Protein AF-A0A822A8D8-F1 (afdb_monomer_lite)

Secondary structure (DSSP, 8-state):
-HHHHHHHHHHHHHHHHHHSPTT-HHHHHHHHHHHHHHHHHHHHHHHHHHHHHHHHHTTSS-HHHHHHHHHHHHHHHHHHHHHHHHHHH-GGGS--PPPGGGTT--HHHHHHHHHHHHHHHHHHHHHHHHHHHHHHHHHHHT-

Structure (mmCIF, N/CA/C/O backbone):
data_AF-A0A822A8D8-F1
#
_entry.id   AF-A0A822A8D8-F1
#
loop_
_atom_site.group_PDB
_atom_site.id
_atom_site.type_symbol
_atom_site.label_atom_id
_atom_site.label_alt_id
_atom_site.label_comp_id
_atom_site.label_asym_id
_atom_site.label_entity_id
_atom_site.label_seq_id
_atom_site.pdbx_PDB_ins_code
_atom_site.Cartn_x
_atom_site.Cartn_y
_atom_site.Cartn_z
_atom_site.occupancy
_atom_site.B_iso_or_equiv
_atom_site.auth_seq_id
_atom_site.auth_comp_id
_atom_site.auth_asym_id
_atom_site.auth_atom_id
_atom_site.pdbx_PDB_model_num
ATOM 1 N N . GLU A 1 1 ? 1.663 4.264 -20.874 1.00 49.62 1 GLU A N 1
ATOM 2 C CA . GLU A 1 1 ? 0.525 4.878 -20.150 1.00 49.62 1 GLU A CA 1
ATOM 3 C C . GLU A 1 1 ? 0.114 4.075 -18.922 1.00 49.62 1 GLU A C 1
ATOM 5 O O . GLU A 1 1 ? -0.176 4.682 -17.901 1.00 49.62 1 GLU A O 1
ATOM 10 N N . SER A 1 2 ? 0.215 2.744 -18.960 1.00 62.56 2 SER A N 1
ATOM 11 C CA . SER A 1 2 ? -0.222 1.841 -17.888 1.00 62.56 2 SER A CA 1
ATOM 12 C C . SER A 1 2 ? 0.281 2.197 -16.481 1.00 62.56 2 SER A C 1
ATOM 14 O O . SER A 1 2 ? -0.533 2.305 -15.577 1.00 62.56 2 SER A O 1
ATOM 16 N N . CYS A 1 3 ? 1.575 2.491 -16.283 1.00 62.28 3 CYS A N 1
ATOM 17 C CA . CYS A 1 3 ? 2.100 2.812 -14.943 1.00 62.28 3 CYS A CA 1
ATOM 18 C C . CYS A 1 3 ? 1.570 4.140 -14.367 1.00 62.28 3 CYS A C 1
ATOM 20 O O . CYS A 1 3 ? 1.394 4.252 -13.159 1.00 62.28 3 CYS A O 1
ATOM 22 N N . LYS A 1 4 ? 1.291 5.148 -15.209 1.00 67.56 4 LYS A N 1
ATOM 23 C CA . LYS A 1 4 ? 0.693 6.414 -14.742 1.00 67.56 4 LYS A CA 1
ATOM 24 C C . LYS A 1 4 ? -0.748 6.201 -14.281 1.00 67.56 4 LYS A C 1
ATOM 26 O O . LYS A 1 4 ? -1.128 6.717 -13.235 1.00 67.56 4 LYS A O 1
ATOM 31 N N . ASN A 1 5 ? -1.507 5.402 -15.027 1.00 76.25 5 ASN A N 1
ATOM 32 C CA . ASN A 1 5 ? -2.873 5.038 -14.659 1.00 76.25 5 ASN A CA 1
ATOM 33 C C . ASN A 1 5 ? -2.885 4.203 -13.367 1.00 76.25 5 ASN A C 1
ATOM 35 O O . ASN A 1 5 ? -3.706 4.452 -12.493 1.00 76.25 5 ASN A O 1
ATOM 39 N N . TYR A 1 6 ? -1.911 3.301 -13.196 1.00 77.81 6 TYR A N 1
ATOM 40 C CA . TYR A 1 6 ? -1.753 2.496 -11.979 1.00 77.81 6 TYR A CA 1
ATOM 41 C C . TYR A 1 6 ? -1.469 3.358 -10.740 1.00 77.81 6 TYR A C 1
ATOM 43 O O . TYR A 1 6 ? -2.115 3.205 -9.706 1.00 77.81 6 TYR A O 1
ATOM 51 N N . ALA A 1 7 ? -0.564 4.335 -10.855 1.00 75.50 7 ALA A N 1
ATOM 52 C CA . ALA A 1 7 ? -0.292 5.285 -9.776 1.00 75.50 7 ALA A CA 1
ATOM 53 C C . ALA A 1 7 ? -1.527 6.135 -9.423 1.00 75.50 7 ALA A C 1
ATOM 55 O O . ALA A 1 7 ? -1.782 6.418 -8.250 1.00 75.50 7 ALA A O 1
ATOM 56 N N . GLN A 1 8 ? -2.323 6.540 -10.418 1.00 81.44 8 GLN A N 1
ATOM 57 C CA . GLN A 1 8 ? -3.583 7.250 -10.183 1.00 81.44 8 GLN A CA 1
ATOM 58 C C . GLN A 1 8 ? -4.614 6.370 -9.471 1.00 81.44 8 GLN A C 1
ATOM 60 O O . GLN A 1 8 ? -5.259 6.838 -8.534 1.00 81.44 8 GLN A O 1
ATOM 65 N N . GLU A 1 9 ? -4.739 5.103 -9.859 1.00 85.44 9 GLU A N 1
ATOM 66 C CA . GLU A 1 9 ? -5.657 4.154 -9.229 1.00 85.44 9 GLU A CA 1
ATOM 67 C C . GLU A 1 9 ? -5.286 3.888 -7.762 1.00 85.44 9 GLU A C 1
ATOM 69 O O . GLU A 1 9 ? -6.147 3.938 -6.881 1.00 85.44 9 GLU A O 1
ATOM 74 N N . ILE A 1 10 ? -3.993 3.714 -7.468 1.00 84.31 10 ILE A N 1
ATOM 75 C CA . ILE A 1 10 ? -3.490 3.600 -6.091 1.00 84.31 10 ILE A CA 1
ATOM 76 C C . ILE A 1 10 ? -3.880 4.841 -5.284 1.00 84.31 10 ILE A C 1
ATOM 78 O O . ILE A 1 10 ? -4.421 4.722 -4.186 1.00 84.31 10 ILE A O 1
ATOM 82 N N . ASN A 1 11 ? -3.683 6.040 -5.837 1.00 84.25 11 ASN A N 1
ATOM 83 C CA . ASN A 1 11 ? -4.062 7.286 -5.170 1.00 84.25 11 ASN A CA 1
ATOM 84 C C . ASN A 1 11 ? -5.576 7.408 -4.932 1.00 84.25 11 ASN A C 1
ATOM 86 O O . ASN A 1 11 ? -5.995 7.911 -3.886 1.00 84.25 11 ASN A O 1
ATOM 90 N N . GLN A 1 12 ? -6.410 6.922 -5.854 1.00 86.44 12 GLN A N 1
ATOM 91 C CA . GLN A 1 12 ? -7.860 6.865 -5.658 1.00 86.44 12 GLN A CA 1
ATOM 92 C C . GLN A 1 12 ? -8.227 5.943 -4.494 1.00 86.44 12 GLN A C 1
ATOM 94 O O . GLN A 1 12 ? -8.962 6.372 -3.603 1.00 86.44 12 GLN A O 1
ATOM 99 N N . LYS A 1 13 ? -7.653 4.735 -4.431 1.00 84.94 13 LYS A N 1
ATOM 100 C CA . LYS A 1 13 ? -7.890 3.809 -3.313 1.00 84.94 13 LYS A CA 1
ATOM 101 C C . LYS A 1 13 ? -7.356 4.349 -1.987 1.00 84.94 13 LYS A C 1
ATOM 103 O O . LYS A 1 13 ? -8.010 4.197 -0.960 1.00 84.94 13 LYS A O 1
ATOM 108 N N . ILE A 1 14 ? -6.224 5.057 -1.987 1.00 83.56 14 ILE A N 1
ATOM 109 C CA . ILE A 1 14 ? -5.712 5.769 -0.803 1.00 83.56 14 ILE A CA 1
ATOM 110 C C . ILE A 1 14 ? -6.714 6.819 -0.318 1.00 83.56 14 ILE A C 1
ATOM 112 O O . ILE A 1 14 ? -6.933 6.964 0.885 1.00 83.56 14 ILE A O 1
ATOM 116 N N . ASN A 1 15 ? -7.331 7.563 -1.234 1.00 84.88 15 ASN A N 1
ATOM 117 C CA . ASN A 1 15 ? -8.330 8.566 -0.881 1.00 84.88 15 ASN A CA 1
ATOM 118 C C . ASN A 1 15 ? -9.647 7.938 -0.408 1.00 84.88 15 ASN A C 1
ATOM 120 O O . ASN A 1 15 ? -10.269 8.476 0.505 1.00 84.88 15 ASN A O 1
ATOM 124 N N . GLU A 1 16 ? -10.051 6.800 -0.971 1.00 84.25 16 GLU A N 1
ATOM 125 C CA . GLU A 1 16 ? -11.173 5.996 -0.474 1.00 84.25 16 GLU A CA 1
ATOM 126 C C . GLU A 1 16 ? -10.898 5.497 0.949 1.00 84.25 16 GLU A C 1
ATOM 128 O O . GLU A 1 16 ? -11.698 5.723 1.852 1.00 84.25 16 GLU A O 1
ATOM 133 N N . PHE A 1 17 ? -9.711 4.938 1.187 1.00 81.81 17 PHE A N 1
ATOM 134 C CA . PHE A 1 17 ? -9.270 4.492 2.504 1.00 81.81 17 PHE A CA 1
ATOM 135 C C . PHE A 1 17 ? -9.320 5.606 3.554 1.00 81.81 17 PHE A C 1
ATOM 137 O O . PHE A 1 17 ? -9.789 5.387 4.669 1.00 81.81 17 PHE A O 1
ATOM 144 N N . LYS A 1 18 ? -8.869 6.819 3.207 1.00 81.50 18 LYS A N 1
ATOM 145 C CA . LYS A 1 18 ? -8.898 7.977 4.117 1.00 81.50 18 LYS A CA 1
ATOM 146 C C . LYS A 1 18 ? -10.314 8.341 4.580 1.00 81.50 18 LYS A C 1
ATOM 148 O O . LYS A 1 18 ? -10.442 8.929 5.651 1.00 81.50 18 LYS A O 1
ATOM 153 N N . LYS A 1 19 ? -11.348 8.009 3.798 1.00 85.06 19 LYS A N 1
ATOM 154 C CA . LYS A 1 19 ? -12.761 8.272 4.121 1.00 85.06 19 LYS A CA 1
ATOM 155 C C . LYS A 1 19 ? -13.387 7.202 5.021 1.00 85.06 19 LYS A C 1
ATOM 157 O O . LYS A 1 19 ? -14.462 7.442 5.562 1.00 85.06 19 LYS A O 1
ATOM 162 N N . LEU A 1 20 ? -12.757 6.037 5.175 1.00 79.75 20 LEU A N 1
ATOM 163 C CA . LEU A 1 20 ? -13.312 4.940 5.965 1.00 79.75 20 LEU A CA 1
ATOM 164 C C . LEU A 1 20 ? -13.120 5.140 7.474 1.00 79.75 20 LEU A C 1
ATOM 166 O O . LEU A 1 20 ? -12.135 5.723 7.937 1.00 79.75 20 LEU A O 1
ATOM 170 N N . SER A 1 21 ? -14.071 4.603 8.244 1.00 71.75 21 SER A N 1
ATOM 171 C CA . SER A 1 21 ? -14.006 4.572 9.707 1.00 71.75 21 SER A CA 1
ATOM 172 C C . SER A 1 21 ? -12.904 3.630 10.204 1.00 71.75 21 SER A C 1
ATOM 174 O O . SER A 1 21 ? -12.664 2.571 9.613 1.00 71.75 21 SER A O 1
ATOM 176 N N . ASN A 1 22 ? -12.271 4.020 11.317 1.00 66.81 22 ASN A N 1
ATOM 177 C CA . ASN A 1 22 ? -11.231 3.253 12.006 1.00 66.81 22 ASN A CA 1
ATOM 178 C C . ASN A 1 22 ? -11.708 1.858 12.416 1.00 66.81 22 ASN A C 1
ATOM 180 O O . ASN A 1 22 ? -12.786 1.717 12.983 1.00 66.81 22 ASN A O 1
ATOM 184 N N . GLY A 1 23 ? -10.867 0.849 12.200 1.00 64.81 23 GLY A N 1
ATOM 185 C CA . GLY A 1 23 ? -11.098 -0.528 12.632 1.00 64.81 23 GLY A CA 1
ATOM 186 C C . GLY A 1 23 ? -12.187 -1.262 11.849 1.00 64.81 23 GLY A C 1
ATOM 187 O O . GLY A 1 23 ? -12.529 -2.386 12.201 1.00 64.81 23 GLY A O 1
ATOM 188 N N . SER A 1 24 ? -12.744 -0.666 10.789 1.00 75.06 24 SER A N 1
ATOM 189 C CA . SER A 1 24 ? -13.775 -1.334 9.990 1.00 75.06 24 SER A CA 1
ATOM 190 C C . SER A 1 24 ? -13.186 -2.465 9.136 1.00 75.06 24 SER A C 1
ATOM 192 O O . SER A 1 24 ? -12.092 -2.352 8.579 1.00 75.06 24 SER A O 1
ATOM 194 N N . SER A 1 25 ? -13.941 -3.554 8.956 1.00 72.56 25 SER A N 1
ATOM 195 C CA . SER A 1 25 ? -13.554 -4.661 8.059 1.00 72.56 25 SER A CA 1
ATOM 196 C C . SER A 1 25 ? -13.264 -4.171 6.630 1.00 72.56 25 SER A C 1
ATOM 198 O O . SER A 1 25 ? -12.341 -4.647 5.968 1.00 72.56 25 SER A O 1
ATOM 200 N N . GLN A 1 26 ? -14.002 -3.157 6.165 1.00 74.88 26 GLN A N 1
ATOM 201 C CA . GLN A 1 26 ? -13.782 -2.528 4.864 1.00 74.88 26 GLN A CA 1
ATOM 202 C C . GLN A 1 26 ? -12.435 -1.794 4.794 1.00 74.88 26 GLN A C 1
ATOM 204 O O . GLN A 1 26 ? -11.733 -1.906 3.791 1.00 74.88 26 GLN A O 1
ATOM 209 N N . GLN A 1 27 ? -12.027 -1.109 5.868 1.00 77.50 27 GLN A N 1
ATOM 210 C CA . GLN A 1 27 ? -10.717 -0.461 5.950 1.00 77.50 27 GLN A CA 1
ATOM 211 C C . GLN A 1 27 ? -9.585 -1.485 5.827 1.00 77.50 27 GLN A C 1
ATOM 213 O O . GLN A 1 27 ? -8.649 -1.262 5.060 1.00 77.50 27 GLN A O 1
ATOM 218 N N . ALA A 1 28 ? -9.674 -2.614 6.536 1.00 75.38 28 ALA A N 1
ATOM 219 C CA . ALA A 1 28 ? -8.664 -3.671 6.471 1.00 75.38 28 ALA A CA 1
ATOM 220 C C . ALA A 1 28 ? -8.530 -4.251 5.049 1.00 75.38 28 ALA A C 1
ATOM 222 O O . ALA A 1 28 ? -7.416 -4.383 4.538 1.00 75.38 28 ALA A O 1
ATOM 223 N N . LYS A 1 29 ? -9.662 -4.503 4.375 1.00 80.19 29 LYS A N 1
ATOM 224 C CA . LYS A 1 29 ? -9.700 -4.983 2.982 1.00 80.19 29 LYS A CA 1
ATOM 225 C C . LYS A 1 29 ? -9.053 -3.995 2.012 1.00 80.19 29 LYS A C 1
ATOM 227 O O . LYS A 1 29 ? -8.176 -4.383 1.244 1.00 80.19 29 LYS A O 1
ATOM 232 N N . ILE A 1 30 ? -9.432 -2.717 2.070 1.00 82.00 30 ILE A N 1
ATOM 233 C CA . ILE A 1 30 ? -8.853 -1.692 1.188 1.00 82.00 30 ILE A CA 1
ATOM 234 C C . ILE A 1 30 ? -7.362 -1.492 1.482 1.00 82.00 30 ILE A C 1
ATOM 236 O O . ILE A 1 30 ? -6.577 -1.382 0.545 1.00 82.00 30 ILE A O 1
ATOM 240 N N . SER A 1 31 ? -6.946 -1.516 2.753 1.00 80.81 31 SER A N 1
ATOM 241 C CA . SER A 1 31 ? -5.526 -1.454 3.136 1.00 80.81 31 SER A CA 1
ATOM 242 C C . SER A 1 31 ? -4.717 -2.570 2.476 1.00 80.81 31 SER A C 1
ATOM 244 O O . SER A 1 31 ? -3.673 -2.315 1.878 1.00 80.81 31 SER A O 1
ATOM 246 N N . SER A 1 32 ? -5.227 -3.805 2.532 1.00 80.88 32 SER A N 1
ATOM 247 C CA . SER A 1 32 ? -4.596 -4.961 1.895 1.00 80.88 32 SER A CA 1
ATOM 248 C C . SER A 1 32 ? -4.505 -4.799 0.379 1.00 80.88 32 SER A C 1
ATOM 250 O O . SER A 1 32 ? -3.428 -5.009 -0.171 1.00 80.88 32 SER A O 1
ATOM 252 N N . ILE A 1 33 ? -5.586 -4.371 -0.282 1.00 84.38 33 ILE A N 1
ATOM 253 C CA . ILE A 1 33 ? -5.599 -4.129 -1.733 1.00 84.38 33 ILE A CA 1
ATOM 254 C C . ILE A 1 33 ? -4.555 -3.076 -2.115 1.00 84.38 33 ILE A C 1
ATOM 256 O O . ILE A 1 33 ? -3.788 -3.288 -3.050 1.00 84.38 33 ILE A O 1
ATOM 260 N N . ILE A 1 34 ? -4.484 -1.962 -1.379 1.00 84.75 34 ILE A N 1
ATOM 261 C CA . ILE A 1 34 ? -3.517 -0.900 -1.672 1.00 84.75 34 ILE A CA 1
ATOM 262 C C . ILE A 1 34 ? -2.079 -1.411 -1.538 1.00 84.75 34 ILE A C 1
ATOM 264 O O . ILE A 1 34 ? -1.253 -1.110 -2.397 1.00 84.75 34 ILE A O 1
ATOM 268 N N . ARG A 1 35 ? -1.768 -2.211 -0.509 1.00 83.88 35 ARG A N 1
ATOM 269 C CA . ARG A 1 35 ? -0.428 -2.805 -0.361 1.00 83.88 35 ARG A CA 1
ATOM 270 C C . ARG A 1 35 ? -0.071 -3.703 -1.544 1.00 83.88 35 ARG A C 1
ATOM 272 O 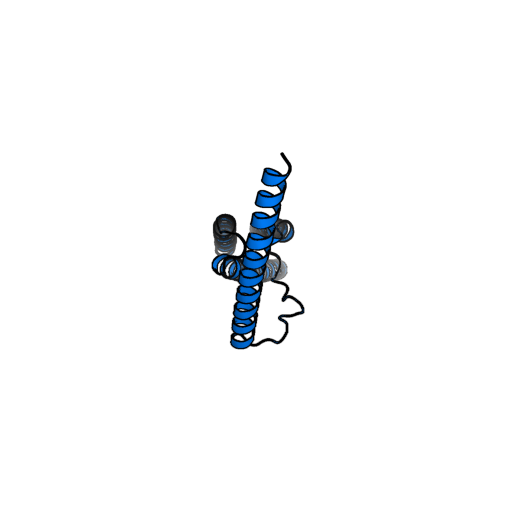O . ARG A 1 35 ? 1.011 -3.533 -2.096 1.00 83.88 35 ARG A O 1
ATOM 279 N N . THR A 1 36 ? -0.978 -4.587 -1.966 1.00 84.88 36 THR A N 1
ATOM 280 C CA . THR A 1 36 ? -0.762 -5.461 -3.132 1.00 84.88 36 THR A CA 1
ATOM 281 C C . THR A 1 36 ? -0.512 -4.647 -4.399 1.00 84.88 36 THR A C 1
ATOM 283 O O . THR A 1 36 ? 0.480 -4.875 -5.089 1.00 84.88 36 THR A O 1
ATOM 286 N N . MET A 1 37 ? -1.345 -3.636 -4.662 1.00 84.56 37 MET A N 1
ATOM 287 C CA . MET A 1 37 ? -1.182 -2.771 -5.834 1.00 84.56 37 MET A CA 1
ATOM 288 C C . MET A 1 37 ? 0.145 -2.010 -5.826 1.00 84.56 37 MET A C 1
ATOM 290 O O . MET A 1 37 ? 0.764 -1.854 -6.873 1.00 84.56 37 MET A O 1
ATOM 294 N N . ILE A 1 38 ? 0.610 -1.548 -4.662 1.00 84.69 38 ILE A N 1
ATOM 295 C CA . ILE A 1 38 ? 1.918 -0.890 -4.533 1.00 84.69 38 ILE A CA 1
ATOM 296 C C . ILE A 1 38 ? 3.052 -1.877 -4.821 1.00 84.69 38 ILE A C 1
ATOM 298 O O . ILE A 1 38 ? 3.993 -1.529 -5.531 1.00 84.69 38 ILE A O 1
ATOM 302 N N . THR A 1 39 ? 2.975 -3.109 -4.313 1.00 84.56 39 THR A N 1
ATOM 303 C CA . THR A 1 39 ? 3.977 -4.144 -4.602 1.00 84.56 39 THR A CA 1
ATOM 304 C C . THR A 1 39 ? 4.058 -4.439 -6.100 1.00 84.56 39 THR A C 1
ATOM 306 O O . THR A 1 39 ? 5.152 -4.478 -6.662 1.00 84.56 39 THR A O 1
ATOM 309 N N . GLU A 1 40 ? 2.917 -4.594 -6.768 1.00 84.31 40 GLU A N 1
ATOM 310 C CA . GLU A 1 40 ? 2.853 -4.797 -8.219 1.00 84.31 40 GLU A CA 1
ATOM 311 C C . GLU A 1 40 ? 3.396 -3.593 -8.992 1.00 84.31 40 GLU A C 1
ATOM 313 O O . GLU A 1 40 ? 4.243 -3.751 -9.872 1.00 84.31 40 GLU A O 1
ATOM 318 N N . PHE A 1 41 ? 2.985 -2.383 -8.605 1.00 83.06 41 PHE A N 1
ATOM 319 C CA . PHE A 1 41 ? 3.472 -1.138 -9.188 1.00 83.06 41 PHE A CA 1
ATOM 320 C C . PHE A 1 41 ? 4.995 -1.026 -9.102 1.00 83.06 41 PHE A C 1
ATOM 322 O O . PHE A 1 41 ? 5.655 -0.715 -10.093 1.00 83.06 41 PHE A O 1
ATOM 329 N N . ASN A 1 42 ? 5.561 -1.329 -7.935 1.00 84.31 42 ASN A N 1
ATOM 330 C CA . ASN A 1 42 ? 6.999 -1.300 -7.702 1.00 84.31 42 ASN A CA 1
ATOM 331 C C . ASN A 1 42 ? 7.736 -2.279 -8.617 1.00 84.31 42 ASN A C 1
ATOM 333 O O . ASN A 1 42 ? 8.689 -1.884 -9.291 1.00 84.31 42 ASN A O 1
ATOM 337 N N . ASN A 1 43 ? 7.246 -3.516 -8.705 1.00 85.81 43 ASN A N 1
ATOM 338 C CA . ASN A 1 43 ? 7.816 -4.530 -9.585 1.00 85.81 43 ASN A CA 1
ATOM 339 C C . ASN A 1 43 ? 7.789 -4.091 -11.055 1.00 85.81 43 ASN A C 1
ATOM 341 O O . ASN A 1 43 ? 8.751 -4.320 -11.789 1.00 85.81 43 ASN A O 1
ATOM 345 N N . ASP A 1 44 ? 6.715 -3.445 -11.502 1.00 84.50 44 ASP A N 1
ATOM 346 C CA . ASP A 1 44 ? 6.587 -2.993 -12.886 1.00 84.50 44 ASP A CA 1
ATOM 347 C C . ASP A 1 44 ? 7.463 -1.778 -13.201 1.00 84.50 44 ASP A C 1
ATOM 349 O O . ASP A 1 44 ? 8.044 -1.706 -14.288 1.00 84.50 44 ASP A O 1
ATOM 353 N N . VAL A 1 45 ? 7.640 -0.859 -12.247 1.00 84.25 45 VAL A N 1
ATOM 354 C CA . VAL A 1 45 ? 8.603 0.248 -12.361 1.00 84.25 45 VAL A CA 1
ATOM 355 C C . VAL A 1 45 ? 10.030 -0.283 -12.482 1.00 84.25 45 VAL A C 1
ATOM 357 O O . VAL A 1 45 ? 10.790 0.186 -13.336 1.00 84.25 45 VAL A O 1
ATOM 360 N N . ASP A 1 46 ? 10.387 -1.293 -11.691 1.00 85.12 46 ASP A N 1
ATOM 361 C CA . ASP A 1 46 ? 11.720 -1.896 -11.720 1.00 85.12 46 ASP A CA 1
ATOM 362 C C . ASP A 1 46 ? 11.954 -2.674 -13.024 1.00 85.12 46 ASP A C 1
ATOM 364 O O . ASP A 1 46 ? 12.983 -2.485 -13.682 1.00 85.12 46 ASP A O 1
ATOM 368 N N . LYS A 1 47 ? 10.970 -3.461 -13.486 1.00 86.06 47 LYS A N 1
ATOM 369 C CA . LYS A 1 47 ? 11.009 -4.111 -14.811 1.00 86.06 47 LYS A CA 1
ATOM 370 C C . LYS A 1 47 ? 11.183 -3.089 -15.931 1.00 86.06 47 LYS A C 1
ATOM 372 O O . LYS A 1 47 ? 12.017 -3.293 -16.814 1.00 86.06 47 LYS A O 1
ATOM 377 N N . LEU A 1 48 ? 10.425 -1.992 -15.905 1.00 84.25 48 LEU A N 1
ATOM 378 C CA . LEU A 1 48 ? 10.493 -0.946 -16.924 1.00 84.25 48 LEU A CA 1
ATOM 379 C C . LEU A 1 48 ? 11.861 -0.250 -16.923 1.00 84.25 48 LEU A C 1
ATOM 381 O O . LEU A 1 48 ? 12.447 -0.051 -17.987 1.00 84.25 48 LEU A O 1
ATOM 385 N N . SER A 1 49 ? 12.399 0.063 -15.742 1.00 85.06 49 SER A N 1
ATOM 386 C CA . SER A 1 49 ? 13.733 0.652 -15.568 1.00 85.06 49 SER A CA 1
ATOM 387 C C . SER A 1 49 ? 14.837 -0.272 -16.100 1.00 85.06 49 SER A C 1
ATOM 389 O O . SER A 1 49 ? 15.736 0.170 -16.825 1.00 85.06 49 SER A O 1
ATOM 391 N N . ASN A 1 50 ? 14.754 -1.569 -15.797 1.00 85.56 50 ASN A N 1
ATOM 392 C CA . ASN A 1 50 ? 15.718 -2.573 -16.249 1.00 85.56 50 ASN A CA 1
ATOM 393 C C . ASN A 1 50 ? 15.642 -2.793 -17.764 1.00 85.56 50 ASN A C 1
ATOM 395 O O . ASN A 1 50 ? 16.672 -2.806 -18.441 1.00 85.56 50 ASN A O 1
ATOM 399 N N . ASN A 1 51 ? 14.429 -2.885 -18.317 1.00 85.69 51 ASN A N 1
ATOM 400 C CA . ASN A 1 51 ? 14.212 -3.030 -19.754 1.00 85.69 51 ASN A CA 1
ATOM 401 C C . ASN A 1 51 ? 14.738 -1.807 -20.517 1.00 85.69 51 ASN A C 1
ATOM 403 O O . ASN A 1 51 ? 15.466 -1.957 -21.496 1.00 85.69 51 ASN A O 1
ATOM 407 N N . LEU A 1 52 ? 14.479 -0.593 -20.021 1.00 82.62 52 LEU A N 1
ATOM 408 C CA . LEU A 1 52 ? 15.007 0.630 -20.623 1.00 82.62 52 LEU A CA 1
ATOM 409 C C . LEU A 1 52 ? 16.540 0.652 -20.637 1.00 82.62 52 LEU A C 1
ATOM 411 O O . LEU A 1 52 ? 17.153 1.019 -21.641 1.00 82.62 52 LEU A O 1
ATOM 415 N N . THR A 1 53 ? 17.159 0.243 -19.531 1.00 83.06 53 THR A N 1
ATOM 416 C CA . THR A 1 53 ? 18.619 0.165 -19.406 1.00 83.06 53 THR A CA 1
ATOM 417 C C . THR A 1 53 ? 19.199 -0.839 -20.403 1.00 83.06 53 THR A C 1
ATOM 419 O O . THR A 1 53 ? 20.160 -0.522 -21.107 1.00 83.06 53 THR A O 1
ATOM 422 N N . ALA A 1 54 ? 18.574 -2.011 -20.542 1.00 84.38 54 ALA A N 1
ATOM 423 C CA . ALA A 1 54 ? 18.967 -3.027 -21.514 1.00 84.38 54 ALA A CA 1
ATOM 424 C C . ALA A 1 54 ? 18.778 -2.555 -22.969 1.00 84.38 54 ALA A C 1
ATOM 426 O O . ALA A 1 54 ? 19.700 -2.670 -23.776 1.00 84.38 54 ALA A O 1
ATOM 427 N N . GLN A 1 55 ? 17.628 -1.959 -23.306 1.00 81.38 55 GLN A N 1
ATOM 428 C CA . GLN A 1 55 ? 17.347 -1.416 -24.643 1.00 81.38 55 GLN A CA 1
ATOM 429 C C . GLN A 1 55 ? 18.299 -0.279 -25.023 1.00 81.38 55 GLN A C 1
ATOM 431 O O . GLN A 1 55 ? 18.732 -0.195 -26.173 1.00 81.38 55 GLN A O 1
ATOM 436 N N . SER A 1 56 ? 18.648 0.582 -24.064 1.00 77.88 56 SER A N 1
ATOM 437 C CA . SER A 1 56 ? 19.615 1.660 -24.270 1.00 77.88 56 SER A CA 1
ATOM 438 C C . SER A 1 56 ? 21.021 1.110 -24.514 1.00 77.88 56 SER A C 1
ATOM 440 O O . SER A 1 56 ? 21.688 1.541 -25.454 1.00 77.88 56 SER A O 1
ATOM 442 N N . ARG A 1 57 ? 21.450 0.118 -23.722 1.00 80.19 57 ARG A N 1
ATOM 443 C CA . ARG A 1 57 ? 22.761 -0.532 -23.870 1.00 80.19 57 ARG A CA 1
ATOM 444 C C . ARG A 1 57 ? 22.893 -1.264 -25.207 1.00 80.19 57 ARG A C 1
ATOM 446 O O . ARG A 1 57 ? 23.929 -1.160 -25.854 1.00 80.19 57 ARG A O 1
ATOM 453 N N . ASN A 1 58 ? 21.827 -1.928 -25.646 1.00 84.19 58 ASN A N 1
ATOM 454 C CA . ASN A 1 58 ? 21.790 -2.679 -26.902 1.00 84.19 58 ASN A CA 1
ATOM 455 C C . ASN A 1 58 ? 21.501 -1.795 -28.131 1.00 84.19 58 ASN A C 1
ATOM 457 O O . ASN A 1 58 ? 21.306 -2.323 -29.222 1.00 84.19 58 ASN A O 1
ATOM 461 N N . ARG A 1 59 ? 21.451 -0.461 -27.965 1.00 77.31 59 ARG A N 1
ATOM 462 C CA . ARG A 1 59 ? 21.140 0.532 -29.016 1.00 77.31 59 ARG A CA 1
ATOM 463 C C . ARG A 1 59 ? 19.838 0.259 -29.780 1.00 77.31 59 ARG A C 1
ATOM 465 O O . ARG A 1 59 ? 19.665 0.737 -30.896 1.00 77.31 59 ARG A O 1
ATOM 472 N N . VAL A 1 60 ? 18.905 -0.464 -29.161 1.00 82.81 60 VAL A N 1
ATOM 473 C CA . VAL A 1 60 ? 17.575 -0.750 -29.726 1.00 82.81 60 VAL A CA 1
ATOM 474 C C . VAL A 1 60 ? 16.766 0.542 -29.873 1.00 82.81 60 VAL A C 1
ATOM 476 O O . VAL A 1 60 ? 15.905 0.655 -30.739 1.00 82.81 60 VAL A O 1
ATOM 479 N N . ILE A 1 61 ? 17.058 1.537 -29.032 1.00 80.62 61 ILE A N 1
ATOM 480 C CA . ILE A 1 61 ? 16.417 2.851 -29.037 1.00 80.62 61 ILE A CA 1
ATOM 481 C C . ILE A 1 61 ? 17.455 3.960 -29.214 1.00 80.62 61 ILE A C 1
ATOM 483 O O . ILE A 1 61 ? 18.600 3.844 -28.770 1.00 80.62 61 ILE A O 1
ATOM 487 N N . THR A 1 62 ? 17.046 5.061 -29.847 1.00 83.12 62 THR A N 1
ATOM 488 C CA . THR A 1 62 ? 17.924 6.219 -30.054 1.00 83.12 62 THR A CA 1
ATOM 489 C C . THR A 1 62 ? 18.260 6.902 -28.721 1.00 83.12 62 THR A C 1
ATOM 491 O O . THR A 1 62 ? 17.448 6.865 -27.792 1.00 83.12 62 THR A O 1
ATOM 494 N N . PRO A 1 63 ? 19.412 7.591 -28.603 1.00 78.69 63 PRO A N 1
ATOM 495 C CA . PRO A 1 63 ? 19.784 8.297 -27.372 1.00 78.69 63 PRO A CA 1
ATOM 496 C C . PRO A 1 63 ? 18.743 9.331 -26.919 1.00 78.69 63 PRO A C 1
ATOM 498 O O . PRO A 1 63 ? 18.466 9.457 -25.728 1.00 78.69 63 PRO A O 1
ATOM 501 N N . ARG A 1 64 ? 18.113 10.035 -27.871 1.00 82.19 64 ARG A N 1
ATOM 502 C CA . ARG A 1 64 ? 17.047 11.008 -27.588 1.00 82.19 64 ARG A CA 1
ATOM 503 C C . ARG A 1 64 ? 15.804 10.338 -27.000 1.00 82.19 64 ARG A C 1
ATOM 505 O O . ARG A 1 64 ? 15.239 10.853 -26.037 1.00 82.19 64 ARG A O 1
ATOM 512 N N . GLU A 1 65 ? 15.398 9.193 -27.545 1.00 79.31 65 GLU A N 1
ATOM 513 C CA . GLU A 1 65 ? 14.250 8.442 -27.026 1.00 79.31 65 GLU A CA 1
ATOM 514 C C . GLU A 1 65 ? 14.569 7.767 -25.686 1.00 79.31 65 GLU A C 1
ATOM 516 O O . GLU A 1 65 ? 13.731 7.769 -24.786 1.00 79.31 65 GLU A O 1
ATOM 521 N N . ALA A 1 66 ? 15.796 7.270 -25.497 1.00 78.69 66 ALA A N 1
ATOM 522 C CA . ALA A 1 66 ? 16.260 6.774 -24.203 1.00 78.69 66 ALA A CA 1
ATOM 523 C C . ALA A 1 66 ? 16.181 7.865 -23.124 1.00 78.69 66 ALA A C 1
ATOM 525 O O . ALA A 1 66 ? 15.688 7.603 -22.029 1.00 78.69 66 ALA A O 1
ATOM 526 N N . ASN A 1 67 ? 16.590 9.097 -23.449 1.00 83.06 67 ASN A N 1
ATOM 527 C CA . ASN A 1 67 ? 16.489 10.233 -22.535 1.00 83.06 67 ASN A CA 1
ATOM 528 C C . ASN A 1 67 ? 15.028 10.585 -22.211 1.00 83.06 67 ASN A C 1
ATOM 530 O O . ASN A 1 67 ? 14.675 10.711 -21.043 1.00 83.06 67 ASN A O 1
ATOM 534 N N . ARG A 1 68 ? 14.152 10.652 -23.225 1.00 82.12 68 ARG A N 1
ATOM 535 C CA . ARG A 1 68 ? 12.714 10.921 -23.036 1.00 82.12 68 ARG A CA 1
ATOM 536 C C . ARG A 1 68 ? 12.054 9.895 -22.112 1.00 82.12 68 ARG A C 1
ATOM 538 O O . ARG A 1 68 ? 11.292 10.255 -21.216 1.00 82.12 68 ARG A O 1
ATOM 545 N N . ARG A 1 69 ? 12.349 8.610 -22.325 1.00 82.75 69 ARG A N 1
ATOM 546 C CA . ARG A 1 69 ? 11.819 7.517 -21.502 1.00 82.75 69 ARG A CA 1
ATOM 547 C C . ARG A 1 69 ? 12.419 7.500 -20.098 1.00 82.75 69 ARG A C 1
ATOM 549 O O . ARG A 1 69 ? 11.696 7.178 -19.164 1.00 82.75 69 ARG A O 1
ATOM 556 N N . ARG A 1 70 ? 13.691 7.879 -19.932 1.00 83.50 70 ARG A N 1
ATOM 557 C CA . ARG A 1 70 ? 14.326 8.015 -18.613 1.00 83.50 70 ARG A CA 1
ATOM 558 C C . ARG A 1 70 ? 13.620 9.079 -17.773 1.00 83.50 70 ARG A C 1
ATOM 560 O O . ARG A 1 70 ? 13.150 8.747 -16.696 1.00 83.50 70 ARG A O 1
ATOM 567 N N . THR A 1 71 ? 13.386 10.273 -18.321 1.00 85.44 71 THR A N 1
ATOM 568 C CA . THR A 1 71 ? 12.626 11.335 -17.633 1.00 85.44 71 THR A CA 1
ATOM 569 C C . THR A 1 71 ? 11.223 10.879 -17.214 1.00 85.44 71 THR A C 1
ATOM 571 O O . THR A 1 71 ? 10.749 11.205 -16.126 1.00 85.44 71 THR A O 1
ATOM 574 N N . LEU A 1 72 ? 10.551 10.090 -18.060 1.00 81.88 72 LEU A N 1
ATOM 575 C CA . LEU A 1 72 ? 9.242 9.524 -17.733 1.00 81.88 72 LEU A CA 1
ATOM 576 C C . LEU A 1 72 ? 9.323 8.516 -16.577 1.00 81.88 72 LEU A C 1
ATOM 578 O O . LEU A 1 72 ? 8.480 8.556 -15.684 1.00 81.88 72 LEU A O 1
ATOM 582 N N . VAL A 1 73 ? 10.321 7.628 -16.588 1.00 84.69 73 VAL A N 1
ATOM 583 C CA . VAL A 1 73 ? 10.573 6.671 -15.499 1.00 84.69 73 VAL A CA 1
ATOM 584 C C . VAL A 1 73 ? 10.903 7.404 -14.201 1.00 84.69 73 VAL A C 1
ATOM 586 O O . VAL A 1 73 ? 10.376 7.026 -13.160 1.00 84.69 73 VAL A O 1
ATOM 589 N N . ASP A 1 74 ? 11.690 8.475 -14.255 1.00 85.81 74 ASP A N 1
ATOM 590 C CA . ASP A 1 74 ? 12.047 9.273 -13.078 1.00 85.81 74 ASP A CA 1
ATOM 591 C C . ASP A 1 74 ? 10.810 9.935 -12.453 1.00 85.81 74 ASP A C 1
ATOM 593 O O . ASP A 1 74 ? 10.619 9.872 -11.242 1.00 85.81 74 ASP A O 1
ATOM 597 N N . THR A 1 75 ? 9.894 10.457 -13.278 1.00 85.62 75 THR A N 1
ATOM 598 C CA . THR A 1 75 ? 8.604 10.990 -12.797 1.00 85.62 75 THR A CA 1
ATOM 599 C C . THR A 1 75 ? 7.767 9.908 -12.104 1.00 85.62 75 THR A C 1
ATOM 601 O O . THR A 1 75 ? 7.130 10.152 -11.081 1.00 85.62 75 THR A O 1
ATOM 604 N N . ILE A 1 76 ? 7.756 8.689 -12.653 1.00 83.31 76 ILE A N 1
ATOM 605 C CA . ILE A 1 76 ? 7.019 7.560 -12.069 1.00 83.31 76 ILE A CA 1
ATOM 606 C C . ILE A 1 76 ? 7.669 7.118 -10.745 1.00 83.31 76 ILE A C 1
ATOM 608 O O . ILE A 1 76 ? 6.955 6.835 -9.786 1.00 83.31 76 ILE A O 1
ATOM 612 N N . LYS A 1 77 ? 9.006 7.115 -10.658 1.00 83.12 77 LYS A N 1
ATOM 613 C CA . LYS A 1 77 ? 9.752 6.824 -9.422 1.00 83.12 77 LYS A CA 1
ATOM 614 C C . LYS A 1 77 ? 9.496 7.859 -8.330 1.00 83.12 77 LYS A C 1
ATOM 616 O O . LYS A 1 77 ? 9.321 7.481 -7.179 1.00 83.12 77 LYS A O 1
ATOM 621 N N . GLN A 1 78 ? 9.404 9.135 -8.688 1.00 87.25 78 GLN A N 1
ATOM 622 C CA . GLN A 1 78 ? 9.021 10.176 -7.738 1.00 87.25 78 GLN A CA 1
ATOM 623 C C . GLN A 1 78 ? 7.611 9.924 -7.179 1.00 87.25 78 GLN A C 1
ATOM 625 O O . GLN A 1 78 ? 7.409 9.940 -5.968 1.00 87.25 78 GLN A O 1
ATOM 630 N N . SER A 1 79 ? 6.645 9.597 -8.045 1.00 81.00 79 SER A N 1
ATOM 631 C CA . SER A 1 79 ? 5.284 9.261 -7.606 1.00 81.00 79 SER A CA 1
ATOM 632 C C . SER A 1 79 ? 5.246 8.021 -6.697 1.00 81.00 79 SER A C 1
ATOM 634 O O . SER A 1 79 ? 4.490 7.998 -5.727 1.00 81.00 79 SER A O 1
ATOM 636 N N . LYS A 1 80 ? 6.094 7.015 -6.956 1.00 83.31 80 LYS A N 1
ATOM 637 C CA . LYS A 1 80 ? 6.296 5.859 -6.064 1.00 83.31 80 LYS A CA 1
ATOM 638 C C . LYS A 1 80 ? 6.738 6.298 -4.667 1.00 83.31 80 LYS A C 1
ATOM 640 O O . LYS A 1 80 ? 6.127 5.893 -3.681 1.00 83.31 80 LYS A O 1
ATOM 645 N N . GLU A 1 81 ? 7.773 7.125 -4.577 1.00 85.38 81 GLU A N 1
ATOM 646 C CA . GLU A 1 81 ? 8.338 7.557 -3.295 1.00 85.38 81 GLU A CA 1
ATOM 647 C C . GLU A 1 81 ? 7.333 8.373 -2.463 1.00 85.38 81 GLU A C 1
ATOM 649 O O . GLU A 1 81 ? 7.233 8.207 -1.243 1.00 85.38 81 GLU A O 1
ATOM 654 N N . GLU A 1 82 ? 6.519 9.200 -3.121 1.00 83.69 82 GLU A N 1
ATOM 655 C CA . GLU A 1 82 ? 5.420 9.940 -2.491 1.00 83.69 82 GLU A CA 1
ATOM 656 C C . GLU A 1 82 ? 4.345 9.003 -1.909 1.00 83.69 82 GLU A C 1
ATOM 658 O O . GLU A 1 82 ? 3.894 9.194 -0.770 1.00 83.69 82 GLU A O 1
ATOM 663 N N . ILE A 1 83 ? 3.960 7.960 -2.654 1.00 82.56 83 ILE A N 1
ATOM 664 C CA . ILE A 1 83 ? 2.999 6.939 -2.210 1.00 82.56 83 ILE A CA 1
ATOM 665 C C . ILE A 1 83 ? 3.555 6.162 -1.007 1.00 82.56 83 ILE A C 1
ATOM 667 O O . ILE A 1 83 ? 2.875 6.038 0.016 1.00 82.56 83 ILE A O 1
ATOM 671 N N . GLU A 1 84 ? 4.801 5.690 -1.082 1.00 83.31 84 GLU A N 1
ATOM 672 C CA . GLU A 1 84 ? 5.459 4.945 -0.000 1.00 83.31 84 GLU A CA 1
ATOM 673 C C . GLU A 1 84 ? 5.617 5.794 1.264 1.00 83.31 84 GLU A C 1
ATOM 675 O O . GLU A 1 84 ? 5.342 5.337 2.377 1.00 83.31 84 GLU A O 1
ATOM 680 N N . THR A 1 85 ? 5.986 7.064 1.106 1.00 83.94 85 THR A N 1
ATOM 681 C CA . THR A 1 85 ? 6.096 8.005 2.224 1.00 83.94 85 THR A CA 1
ATOM 682 C C . THR A 1 85 ? 4.742 8.232 2.893 1.00 83.94 85 THR A C 1
ATOM 684 O O . THR A 1 85 ? 4.658 8.256 4.124 1.00 83.94 85 THR A O 1
ATOM 687 N N . THR A 1 86 ? 3.674 8.365 2.105 1.00 79.62 86 THR A N 1
ATOM 688 C CA . THR A 1 86 ? 2.303 8.540 2.612 1.00 79.62 86 THR A CA 1
ATOM 689 C C . THR A 1 86 ? 1.836 7.320 3.403 1.00 79.62 86 THR A C 1
ATOM 691 O O . THR A 1 86 ? 1.219 7.468 4.458 1.00 79.62 86 THR A O 1
ATOM 694 N N . MET A 1 87 ? 2.165 6.120 2.927 1.00 75.88 87 MET A N 1
ATOM 695 C CA . MET A 1 87 ? 1.868 4.858 3.607 1.00 75.88 87 MET A CA 1
ATOM 696 C C . MET A 1 87 ? 2.635 4.730 4.919 1.00 75.88 87 MET A C 1
ATOM 698 O O . MET A 1 87 ? 2.035 4.484 5.962 1.00 75.88 87 MET A O 1
ATOM 702 N N . ARG A 1 88 ? 3.953 4.957 4.890 1.00 80.00 88 ARG A N 1
ATOM 703 C CA . ARG A 1 88 ? 4.821 4.803 6.064 1.00 80.00 88 ARG A CA 1
ATOM 704 C C . ARG A 1 88 ? 4.471 5.782 7.182 1.00 80.00 88 ARG A C 1
ATOM 706 O O . ARG A 1 88 ? 4.535 5.422 8.351 1.00 80.00 88 ARG A O 1
ATOM 713 N N . LYS A 1 89 ? 4.109 7.021 6.837 1.00 81.00 89 LYS A N 1
ATOM 714 C CA . LYS A 1 89 ? 3.740 8.051 7.821 1.00 81.00 89 LYS A CA 1
ATOM 715 C C . LYS A 1 89 ? 2.361 7.833 8.442 1.00 81.00 89 LYS A C 1
ATOM 717 O O . LYS A 1 89 ? 2.080 8.432 9.475 1.00 81.00 89 LYS A O 1
ATOM 722 N N . ASN A 1 90 ? 1.494 7.027 7.830 1.00 73.94 90 ASN A N 1
ATOM 723 C CA . ASN A 1 90 ? 0.137 6.830 8.316 1.00 73.94 90 ASN A CA 1
ATOM 724 C C . ASN A 1 90 ? -0.010 5.435 8.958 1.00 73.94 90 ASN A C 1
ATOM 726 O O . ASN A 1 90 ? -0.137 4.441 8.239 1.00 73.94 90 ASN A O 1
ATOM 730 N N . PRO A 1 91 ? -0.060 5.350 10.304 1.00 70.00 91 PRO A N 1
ATOM 731 C CA . PRO A 1 91 ? -0.085 4.080 11.035 1.00 70.00 91 PRO A CA 1
ATOM 732 C C . PRO A 1 91 ? -1.315 3.223 10.720 1.00 70.00 91 PRO A C 1
ATOM 734 O O . PRO A 1 91 ? -1.294 2.017 10.932 1.00 70.00 91 PRO A O 1
ATOM 737 N N . ARG A 1 92 ? -2.370 3.803 10.134 1.00 70.19 92 ARG A N 1
ATOM 738 C CA . ARG A 1 92 ? -3.539 3.049 9.656 1.00 70.19 92 ARG A CA 1
ATOM 739 C C . ARG A 1 92 ? -3.208 2.095 8.502 1.00 70.19 92 ARG A C 1
ATOM 741 O O . ARG A 1 92 ? -3.951 1.144 8.277 1.00 70.19 92 ARG A O 1
ATOM 748 N N . PHE A 1 93 ? -2.132 2.347 7.758 1.00 66.81 93 PHE A N 1
ATOM 749 C CA . PHE A 1 93 ? -1.656 1.455 6.702 1.00 66.81 93 PHE A CA 1
ATOM 750 C C . PHE A 1 93 ? -0.644 0.420 7.196 1.00 66.81 93 PHE A C 1
ATOM 752 O O . PHE A 1 93 ? -0.249 -0.438 6.403 1.00 66.81 93 PHE A O 1
ATOM 759 N N . ALA A 1 94 ? -0.261 0.437 8.477 1.00 68.25 94 ALA A N 1
ATOM 760 C CA . ALA A 1 94 ? 0.592 -0.598 9.045 1.00 68.25 94 ALA A CA 1
ATOM 761 C C . ALA A 1 94 ? -0.104 -1.968 8.954 1.00 68.25 94 ALA A C 1
ATOM 763 O O . ALA A 1 94 ? -1.332 -2.040 9.101 1.00 68.25 94 ALA A O 1
ATOM 764 N N . PRO A 1 95 ? 0.632 -3.052 8.641 1.00 61.88 95 PRO A N 1
ATOM 765 C CA . PRO A 1 95 ? 0.078 -4.399 8.698 1.00 61.88 95 PRO A CA 1
ATOM 766 C C . PRO A 1 95 ? -0.604 -4.625 10.043 1.00 61.88 95 PRO A C 1
ATOM 768 O O . PRO A 1 95 ? -0.110 -4.168 11.071 1.00 61.88 95 PRO A O 1
ATOM 771 N N . ALA A 1 96 ? -1.775 -5.267 10.006 1.00 63.53 96 ALA A N 1
ATOM 772 C CA . ALA A 1 96 ? -2.441 -5.677 11.228 1.00 63.53 96 ALA A CA 1
ATOM 773 C C . ALA A 1 96 ? -1.482 -6.637 11.931 1.00 63.53 96 ALA A C 1
ATOM 775 O O . ALA A 1 96 ? -1.171 -7.699 11.398 1.00 63.53 96 ALA A O 1
ATOM 776 N N . VAL A 1 97 ? -0.936 -6.202 13.061 1.00 63.75 97 VAL A N 1
ATOM 777 C CA . VAL A 1 97 ? -0.143 -7.070 13.920 1.00 63.75 97 VAL A CA 1
ATOM 778 C C . VAL A 1 97 ? -1.161 -7.924 14.654 1.00 63.75 97 VAL A C 1
ATOM 780 O O . VAL A 1 97 ? -2.008 -7.377 15.363 1.00 63.75 97 VAL A O 1
ATOM 783 N N . GLU A 1 98 ? -1.135 -9.236 14.424 1.00 59.34 98 GLU A N 1
ATOM 784 C CA . GLU A 1 98 ? -1.945 -10.156 15.218 1.00 59.34 98 GLU A CA 1
ATOM 785 C C . GLU A 1 98 ? -1.575 -9.959 16.682 1.00 59.34 98 GLU A C 1
ATOM 787 O O . GLU A 1 98 ? -0.396 -9.976 17.046 1.00 59.34 98 GLU A O 1
ATOM 792 N N . ALA A 1 99 ? -2.580 -9.704 17.516 1.00 65.56 99 ALA A N 1
ATOM 793 C CA . ALA A 1 99 ? -2.340 -9.600 18.938 1.00 65.56 99 ALA A CA 1
ATOM 794 C C . ALA A 1 99 ? -1.849 -10.964 19.436 1.00 65.56 99 ALA A C 1
ATOM 796 O O . ALA A 1 99 ? -2.354 -11.994 18.995 1.00 65.56 99 ALA A O 1
ATOM 797 N N . GLU A 1 100 ? -0.882 -10.973 20.350 1.00 73.75 100 GLU A N 1
ATOM 798 C CA . GLU A 1 100 ? -0.231 -12.195 20.847 1.00 73.75 100 GLU A CA 1
ATOM 799 C C . GLU A 1 100 ? -1.246 -13.258 21.313 1.00 73.75 100 GLU A C 1
ATOM 801 O O . GLU A 1 100 ? -1.106 -14.435 21.008 1.00 73.75 100 GLU A O 1
ATOM 806 N N . TYR A 1 101 ? -2.352 -12.827 21.929 1.00 69.88 101 TYR A N 1
ATOM 807 C CA . TYR A 1 101 ? -3.442 -13.693 22.398 1.00 69.88 101 TYR A CA 1
ATOM 808 C C . TYR A 1 101 ? -4.387 -14.216 21.296 1.00 69.88 101 TYR A C 1
ATOM 810 O O . TYR A 1 101 ? -5.334 -14.940 21.590 1.00 69.88 101 TYR A O 1
ATOM 818 N N . THR A 1 102 ? -4.172 -13.821 20.041 1.00 74.25 102 THR A N 1
ATOM 819 C CA . THR A 1 102 ? -4.964 -14.241 18.870 1.00 74.25 102 THR A CA 1
ATOM 820 C C . THR A 1 102 ? -4.151 -15.055 17.870 1.00 74.25 102 THR A C 1
ATOM 822 O O . THR A 1 102 ? -4.714 -15.582 16.912 1.00 74.25 102 THR A O 1
ATOM 825 N N . GLN A 1 103 ? -2.839 -15.174 18.094 1.00 79.50 103 GLN A N 1
ATOM 826 C CA . GLN A 1 103 ? -1.948 -15.921 17.217 1.00 79.50 103 GLN A CA 1
ATOM 827 C C . GLN A 1 103 ? -2.300 -17.408 17.224 1.00 79.50 103 GLN A C 1
ATOM 829 O O . GLN A 1 103 ? -2.434 -18.028 18.277 1.00 79.50 103 GLN A O 1
ATOM 834 N N . GLY A 1 104 ? -2.422 -17.985 16.030 1.00 78.69 104 GLY A N 1
ATOM 835 C CA . GLY A 1 104 ? -2.703 -19.411 15.854 1.00 78.69 104 GLY A CA 1
ATOM 836 C C . GLY A 1 104 ? -4.161 -19.818 16.079 1.00 78.69 104 GLY A C 1
ATOM 837 O O . GLY A 1 104 ? -4.466 -20.995 15.908 1.00 78.69 104 GLY A O 1
ATOM 838 N N . LEU A 1 105 ? -5.056 -18.878 16.404 1.00 82.88 105 LEU A N 1
ATOM 839 C CA . LEU A 1 105 ? -6.489 -19.158 16.449 1.0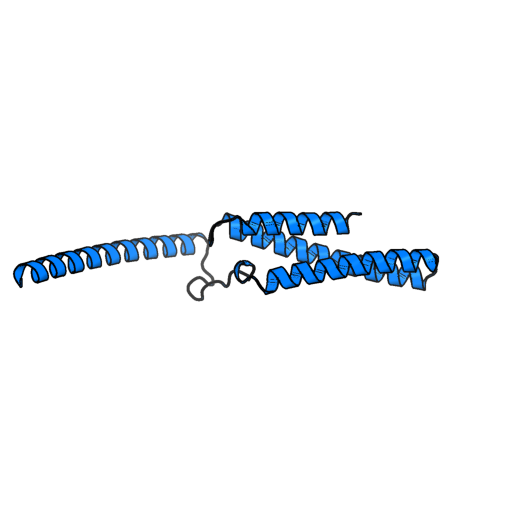0 82.88 105 LEU A CA 1
ATOM 840 C C . LEU A 1 105 ? -7.042 -19.332 15.034 1.00 82.88 105 LEU A C 1
ATOM 842 O O . LEU A 1 105 ? -6.748 -18.559 14.118 1.00 82.88 105 LEU A O 1
ATOM 846 N N . THR A 1 106 ? -7.904 -20.324 14.866 1.00 87.12 106 THR A N 1
ATOM 847 C CA . THR A 1 106 ? -8.776 -20.418 13.698 1.00 87.12 106 THR A CA 1
ATOM 848 C C . THR A 1 106 ? -9.825 -19.301 13.718 1.00 87.12 106 THR A C 1
ATOM 850 O O . THR A 1 106 ? -10.072 -18.654 14.738 1.00 87.12 106 THR A O 1
ATOM 853 N N . SER A 1 107 ? -10.478 -19.064 12.576 1.00 82.69 107 SER A N 1
ATOM 854 C CA . SER A 1 107 ? -11.515 -18.027 12.477 1.00 82.69 107 SER A CA 1
ATOM 855 C C . SER A 1 107 ? -12.676 -18.252 13.454 1.00 82.69 107 SER A C 1
ATOM 857 O O . SER A 1 107 ? -13.249 -17.277 13.941 1.00 82.69 107 SER A O 1
ATOM 859 N N . ASP A 1 108 ? -13.019 -19.511 13.736 1.00 87.12 108 ASP A N 1
ATOM 860 C CA . ASP A 1 108 ? -14.121 -19.862 14.635 1.00 87.12 108 ASP A CA 1
ATOM 861 C C . ASP A 1 108 ? -13.728 -19.624 16.099 1.00 87.12 108 ASP A C 1
ATOM 863 O O . ASP A 1 108 ? -14.471 -18.981 16.842 1.00 87.12 108 ASP A O 1
ATOM 867 N N . GLU A 1 109 ? -12.516 -20.030 16.491 1.00 86.12 109 GLU A N 1
ATOM 868 C CA . GLU A 1 109 ? -11.974 -19.787 17.836 1.00 86.12 109 GLU A CA 1
ATOM 869 C C . GLU A 1 109 ? -11.798 -18.290 18.116 1.00 86.12 109 GLU A C 1
ATOM 871 O O . GLU A 1 109 ? -12.092 -17.811 19.212 1.00 86.12 109 GLU A O 1
ATOM 876 N N . PHE A 1 110 ? -11.373 -17.517 17.114 1.00 84.00 110 PHE A N 1
ATOM 877 C CA . PHE A 1 110 ? -11.300 -16.063 17.224 1.00 84.00 110 PHE A CA 1
ATOM 878 C C . PHE A 1 110 ? -12.686 -15.436 17.439 1.00 84.00 110 PHE A C 1
ATOM 880 O O . PHE A 1 110 ? -12.839 -14.530 18.262 1.00 84.00 110 PHE A O 1
ATOM 887 N N . ALA A 1 111 ? -13.709 -15.908 16.719 1.00 84.00 111 ALA A N 1
ATOM 888 C CA . ALA A 1 111 ? -15.075 -15.413 16.867 1.00 84.00 111 ALA A CA 1
ATOM 889 C C . ALA A 1 111 ? -15.654 -15.738 18.253 1.00 84.00 111 ALA A C 1
ATOM 891 O O . ALA A 1 111 ? -16.307 -14.887 18.868 1.00 84.00 111 ALA A O 1
ATOM 892 N N . GLU A 1 112 ? -15.377 -16.934 18.771 1.00 90.31 112 GLU A N 1
ATOM 893 C CA . GLU A 1 112 ? -15.774 -17.340 20.117 1.00 90.31 112 GLU A CA 1
ATOM 894 C C . GLU A 1 112 ? -15.074 -16.499 21.190 1.00 90.31 112 GLU A C 1
ATOM 896 O O . GLU A 1 112 ? -15.741 -15.939 22.067 1.00 90.31 112 GLU A O 1
ATOM 901 N N . LEU A 1 113 ? -13.753 -16.325 21.076 1.00 89.00 113 LEU A N 1
ATOM 902 C CA . LEU A 1 113 ? -12.975 -15.459 21.960 1.00 89.00 113 LEU A CA 1
ATOM 903 C C . LEU A 1 113 ? -13.557 -14.041 21.989 1.00 89.00 113 LEU A C 1
ATOM 905 O O . LEU A 1 113 ? -13.774 -13.479 23.063 1.00 89.00 113 LEU A O 1
ATOM 909 N N . HIS A 1 114 ? -13.861 -13.476 20.819 1.00 85.69 114 HIS A N 1
ATOM 910 C CA . HIS A 1 114 ? -14.442 -12.141 20.708 1.00 85.69 114 HIS A CA 1
ATOM 911 C C . HIS A 1 114 ? -15.831 -12.051 21.360 1.00 85.69 114 HIS A C 1
ATOM 913 O O . HIS A 1 114 ? -16.128 -11.085 22.064 1.00 85.69 114 HIS A O 1
ATOM 919 N N . SER A 1 115 ? -16.677 -13.064 21.160 1.00 89.94 115 SER A N 1
ATOM 920 C CA . SER A 1 115 ? -18.002 -13.158 21.783 1.00 89.94 115 SER A CA 1
ATOM 921 C C . SER A 1 115 ? -17.909 -13.199 23.311 1.00 89.94 115 SER A C 1
ATOM 923 O O . SER A 1 115 ? -18.626 -12.465 23.994 1.00 89.94 115 SER A O 1
ATOM 925 N N . ASN A 1 116 ? -16.998 -14.005 23.855 1.00 91.31 116 ASN A N 1
ATOM 926 C CA . ASN A 1 116 ? -16.799 -14.124 25.299 1.00 91.31 116 ASN A CA 1
ATOM 927 C C . ASN A 1 116 ? -16.268 -12.823 25.907 1.00 91.31 116 ASN A C 1
ATOM 929 O O . ASN A 1 116 ? -16.774 -12.363 26.928 1.00 91.31 116 ASN A O 1
ATOM 933 N N . LEU A 1 117 ? -15.309 -12.178 25.241 1.00 88.56 117 LEU A N 1
ATOM 934 C CA . LEU A 1 117 ? -14.751 -10.903 25.687 1.00 88.56 117 LEU A CA 1
ATOM 935 C C . LEU A 1 117 ? -15.831 -9.811 25.725 1.00 88.56 117 LEU A C 1
ATOM 937 O O . LEU A 1 117 ? -15.897 -9.039 26.681 1.00 88.56 117 LEU A O 1
ATOM 941 N N . ARG A 1 118 ? -16.732 -9.788 24.734 1.00 87.44 118 ARG A N 1
ATOM 942 C CA . ARG A 1 118 ? -17.862 -8.851 24.720 1.00 87.44 118 ARG A CA 1
ATOM 943 C C . ARG A 1 118 ? -18.811 -9.073 25.896 1.00 87.44 118 ARG A C 1
ATOM 945 O O . ARG A 1 118 ? -19.133 -8.109 26.578 1.00 87.44 118 ARG A O 1
ATOM 952 N N . LYS A 1 119 ? -19.196 -10.323 26.168 1.00 92.06 119 LYS A N 1
ATOM 953 C CA . LYS A 1 119 ? -20.061 -10.662 27.312 1.00 92.06 119 LYS A CA 1
ATOM 954 C C . LYS A 1 119 ? -19.443 -10.223 28.639 1.00 92.06 119 LYS A C 1
ATOM 956 O O . LYS A 1 119 ? -20.100 -9.540 29.413 1.00 92.06 119 LYS A O 1
ATOM 961 N N . ASN A 1 120 ? -18.167 -10.540 28.855 1.00 92.69 120 ASN A N 1
ATOM 962 C CA . ASN A 1 120 ? -17.463 -10.169 30.083 1.00 92.69 120 ASN A CA 1
ATOM 963 C C . ASN A 1 120 ? -17.400 -8.645 30.271 1.00 92.69 120 ASN A C 1
ATOM 965 O O . ASN A 1 120 ? -17.528 -8.147 31.388 1.00 92.69 120 ASN A O 1
ATOM 969 N N . ASN A 1 121 ? -17.211 -7.894 29.183 1.00 90.56 121 ASN A N 1
ATOM 970 C CA . ASN A 1 121 ? -17.230 -6.435 29.235 1.00 90.56 121 ASN A CA 1
ATOM 971 C C . ASN A 1 121 ? -18.625 -5.890 29.556 1.00 90.56 121 ASN A C 1
ATOM 973 O O . ASN A 1 121 ? -18.725 -4.971 30.365 1.00 90.56 121 ASN A O 1
ATOM 977 N N . ASP A 1 122 ? -19.677 -6.446 28.953 1.00 92.62 122 ASP A N 1
ATOM 978 C CA . ASP A 1 122 ? -21.060 -6.041 29.225 1.00 92.62 122 ASP A CA 1
ATOM 979 C C . ASP A 1 122 ? -21.396 -6.263 30.717 1.00 92.62 122 ASP A C 1
ATOM 981 O O . ASP A 1 122 ? -21.864 -5.346 31.393 1.00 92.62 122 ASP A O 1
ATOM 985 N N . GLU A 1 123 ? -21.027 -7.421 31.278 1.00 94.00 123 GLU A N 1
ATOM 986 C CA . GLU A 1 123 ? -21.187 -7.724 32.710 1.00 94.00 123 GLU A CA 1
ATOM 987 C C . GLU A 1 123 ? -20.399 -6.761 33.614 1.00 94.00 123 GLU A C 1
ATOM 989 O O . GLU A 1 123 ? -20.907 -6.279 34.631 1.00 94.00 123 GLU A O 1
ATOM 994 N N . ALA A 1 124 ? -19.153 -6.447 33.246 1.00 93.12 124 ALA A N 1
ATOM 995 C CA . ALA A 1 124 ? -18.325 -5.508 33.996 1.00 93.12 124 ALA A CA 1
ATOM 996 C C . ALA A 1 124 ? -18.910 -4.085 33.977 1.00 93.12 124 ALA A C 1
ATOM 998 O O . ALA A 1 124 ? -18.899 -3.395 35.001 1.00 93.12 124 ALA A O 1
ATOM 999 N N . ILE A 1 125 ? -19.446 -3.645 32.836 1.00 95.44 125 ILE A N 1
ATOM 1000 C CA . ILE A 1 125 ? -20.103 -2.340 32.690 1.00 95.44 125 ILE A CA 1
ATOM 1001 C C . ILE A 1 125 ? -21.363 -2.271 33.561 1.00 95.44 125 ILE A C 1
ATOM 1003 O O . ILE A 1 125 ? -21.582 -1.259 34.233 1.00 95.44 125 ILE A O 1
ATOM 1007 N N . ASP A 1 126 ? -22.159 -3.337 33.614 1.00 95.44 126 ASP A N 1
ATOM 1008 C CA . ASP A 1 126 ? -23.345 -3.405 34.471 1.00 95.44 126 ASP A CA 1
ATOM 1009 C C . ASP A 1 126 ? -22.979 -3.340 35.960 1.00 95.44 126 ASP A C 1
ATOM 1011 O O . ASP A 1 126 ? -23.586 -2.584 36.729 1.00 95.44 126 ASP A O 1
ATOM 1015 N N . ALA A 1 127 ? -21.935 -4.059 36.376 1.00 93.56 127 ALA A N 1
ATOM 1016 C CA . ALA A 1 127 ? -21.433 -3.997 37.746 1.00 93.56 127 ALA A CA 1
ATOM 1017 C C . ALA A 1 127 ? -20.971 -2.578 38.123 1.00 93.56 127 ALA A C 1
ATOM 1019 O O . ALA A 1 127 ? -21.306 -2.073 39.202 1.00 93.56 127 ALA A O 1
ATOM 1020 N N . LEU A 1 128 ? -20.255 -1.898 37.222 1.00 93.81 128 LEU A N 1
ATOM 1021 C CA . LEU A 1 128 ? -19.846 -0.506 37.415 1.00 93.81 128 LEU A CA 1
ATOM 1022 C C . LEU A 1 128 ? -21.052 0.432 37.519 1.00 93.81 128 LEU A C 1
ATOM 1024 O O . LEU A 1 128 ? -21.072 1.292 38.401 1.00 93.81 128 LEU A O 1
ATOM 1028 N N . HIS A 1 129 ? -22.085 0.244 36.695 1.00 93.06 129 HIS A N 1
ATOM 1029 C CA . HIS A 1 129 ? -23.325 1.017 36.793 1.00 93.06 129 HIS A CA 1
ATOM 1030 C C . HIS A 1 129 ? -23.978 0.901 38.173 1.00 93.06 129 HIS A C 1
ATOM 1032 O O . HIS A 1 129 ? -24.410 1.910 38.739 1.00 93.06 129 HIS A O 1
ATOM 1038 N N . VAL A 1 130 ? -24.021 -0.305 38.748 1.00 92.94 130 VAL A N 1
ATOM 1039 C CA . VAL A 1 130 ? -24.566 -0.527 40.097 1.00 92.94 130 VAL A CA 1
ATOM 1040 C C . VAL A 1 130 ? -23.750 0.221 41.152 1.00 92.94 130 VAL A C 1
ATOM 1042 O O . VAL A 1 130 ? -24.327 0.864 42.032 1.00 92.94 130 VAL A O 1
ATOM 1045 N N . ILE A 1 131 ? -22.418 0.172 41.067 1.00 92.62 131 ILE A N 1
ATOM 1046 C CA . ILE A 1 131 ? -21.526 0.859 42.012 1.00 92.62 131 ILE A CA 1
ATOM 1047 C C . ILE A 1 131 ? -21.710 2.376 41.924 1.00 92.62 131 ILE A C 1
ATOM 1049 O O . ILE A 1 131 ? -21.900 3.027 42.952 1.00 92.62 131 ILE A O 1
ATOM 1053 N N . VAL A 1 132 ? -21.713 2.934 40.713 1.00 92.38 132 VAL A N 1
ATOM 1054 C CA . VAL A 1 132 ? -21.905 4.375 40.484 1.00 92.38 132 VAL A CA 1
ATOM 1055 C C . VAL A 1 132 ? -23.259 4.834 41.018 1.00 92.38 132 VAL A C 1
ATOM 1057 O O . VAL A 1 132 ? -23.345 5.869 41.681 1.00 92.38 132 VAL A O 1
ATOM 1060 N N . LYS A 1 133 ? -24.320 4.049 40.794 1.00 90.38 133 LYS A N 1
ATOM 1061 C CA . LYS A 1 133 ? -25.653 4.347 41.329 1.00 90.38 133 LYS A CA 1
ATOM 1062 C C . LYS A 1 133 ? -25.643 4.409 42.859 1.00 90.38 133 LYS A C 1
ATOM 1064 O O . LYS A 1 133 ? -26.120 5.391 43.422 1.00 90.38 133 LYS A O 1
ATOM 1069 N N . ARG A 1 134 ? -25.034 3.422 43.525 1.00 86.88 134 ARG A N 1
ATOM 1070 C CA . ARG A 1 134 ? -24.903 3.402 44.994 1.00 86.88 134 ARG A CA 1
ATOM 1071 C C . ARG A 1 134 ? -24.089 4.582 45.524 1.00 86.88 134 ARG A C 1
ATOM 1073 O O . ARG A 1 134 ? -24.492 5.208 46.496 1.00 86.88 134 ARG A O 1
ATOM 1080 N N . GLN A 1 135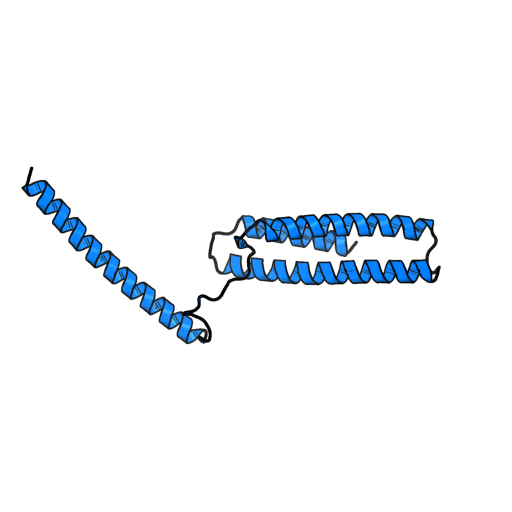 ? -22.965 4.914 44.888 1.00 87.19 135 GLN A N 1
ATOM 1081 C CA . GLN A 1 135 ? -22.146 6.065 45.284 1.00 87.19 135 GLN A CA 1
ATOM 1082 C C . GLN A 1 135 ? -22.917 7.383 45.163 1.00 87.19 135 GLN A C 1
ATOM 1084 O O . GLN A 1 135 ? -22.815 8.235 46.044 1.00 87.19 135 GLN A O 1
ATOM 1089 N N . LYS A 1 136 ? -23.728 7.534 44.110 1.00 87.44 136 LYS A N 1
ATOM 1090 C CA . LYS A 1 136 ? -24.596 8.702 43.928 1.00 87.44 136 LYS A CA 1
ATOM 1091 C C . LYS A 1 136 ? -25.650 8.809 45.033 1.00 87.44 136 LYS A C 1
ATOM 1093 O O . LYS A 1 136 ? -25.859 9.896 45.555 1.00 87.44 136 LYS A O 1
ATOM 1098 N N . GLU A 1 137 ? -26.288 7.701 45.402 1.00 82.06 137 GLU A N 1
ATOM 1099 C CA . GLU A 1 137 ? -27.281 7.659 46.487 1.00 82.06 137 GLU A CA 1
ATOM 1100 C C . GLU A 1 137 ? -26.657 8.010 47.848 1.00 82.06 137 GLU A C 1
ATOM 1102 O O . GLU A 1 137 ? -27.222 8.811 48.588 1.00 82.06 137 GLU A O 1
ATOM 1107 N N . ILE A 1 138 ? -25.458 7.493 48.149 1.00 80.62 138 ILE A N 1
ATOM 1108 C CA . ILE A 1 138 ? -24.716 7.834 49.376 1.00 80.62 138 ILE A CA 1
ATOM 1109 C C . ILE A 1 138 ? -24.331 9.318 49.396 1.00 80.62 138 ILE A C 1
ATOM 1111 O O . ILE A 1 138 ? -24.509 9.978 50.415 1.00 80.62 138 ILE A O 1
ATOM 1115 N N . GLY A 1 139 ? -23.837 9.857 48.278 1.00 74.38 139 GLY A N 1
ATOM 1116 C CA . GLY A 1 139 ? -23.454 11.267 48.179 1.00 74.38 139 GLY A CA 1
ATOM 1117 C C . GLY A 1 139 ? -24.623 12.229 48.401 1.00 74.38 139 GLY A C 1
ATOM 1118 O O . GLY A 1 139 ? -24.431 13.269 49.017 1.00 74.38 139 GLY A O 1
ATOM 1119 N N . VAL A 1 140 ? -25.832 11.861 47.961 1.00 70.44 140 VAL A N 1
ATOM 1120 C CA . VAL A 1 140 ? -27.065 12.635 48.201 1.00 70.44 140 VAL A CA 1
ATOM 1121 C C . VAL A 1 140 ? -27.570 12.479 49.640 1.00 70.44 140 VAL A C 1
ATOM 1123 O O . VAL A 1 140 ? -28.147 13.410 50.182 1.00 70.44 140 VAL A O 1
ATOM 1126 N N . ALA A 1 141 ? -27.353 11.327 50.281 1.00 59.91 141 ALA A N 1
ATOM 1127 C CA . ALA A 1 141 ? -27.738 11.103 51.677 1.00 59.91 141 ALA A CA 1
ATOM 1128 C C . ALA A 1 141 ? -26.799 11.782 52.699 1.00 59.91 141 ALA A C 1
ATOM 1130 O O . ALA A 1 141 ? -27.146 11.873 53.875 1.00 59.91 141 ALA A O 1
ATOM 1131 N N . MET A 1 142 ? -25.609 12.218 52.270 1.00 54.81 142 MET A N 1
ATOM 1132 C CA . MET A 1 142 ? -24.612 12.905 53.104 1.00 54.81 142 MET A CA 1
ATOM 1133 C C . MET A 1 142 ? -24.625 14.440 52.966 1.00 54.81 142 MET A C 1
ATOM 1135 O O . MET A 1 142 ? -23.883 15.105 53.690 1.00 54.81 142 MET A O 1
ATOM 1139 N N . THR A 1 143 ? -25.440 14.993 52.061 1.00 52.78 143 THR A N 1
ATOM 1140 C CA . THR A 1 143 ? -25.698 16.439 51.894 1.00 52.78 143 THR A CA 1
ATOM 1141 C C . THR A 1 143 ? -27.032 16.832 52.499 1.00 52.78 143 THR A C 1
ATOM 1143 O O . THR A 1 143 ? -27.078 17.880 53.175 1.00 52.78 143 THR A O 1
#

Foldseek 3Di:
DVLVVLLVVLVVLVVVLVPDDPPDPVNLVSLVVSVVSLVVSVVVLVVQVVVLVVCVVVVVDDPVVSVVSVVVSVVSVVSSVVSVVVLVPDCSSPPPDQDPVRPPDDPVRVVVVVVVVVVVVVVVVVVVVVVVVVVVVVVVVVD

Sequence (143 aa):
ESCKNYAQEINQKINEFKKLSNGSSQQAKISSIIRTMITEFNNDVDKLSNNLTAQSRNRVITPREANRRRTLVDTIKQSKEEIETTMRKNPRFAPAVEAEYTQGLTSDEFAELHSNLRKNNDEAIDALHVIVKRQKEIGVAMT

Radius of gyration: 26.59 Å; chains: 1; bounding box: 50×37×83 Å

pLDDT: mean 81.0, std 8.72, range [49.62, 95.44]

=== Feature glossary ===
Key to the feature types in this record:

Secondary structure (8-state, DSSP). Secondary structure is the local, repeating backbone conformation. DSSP classifies it into eight states by reading the hydrogen-bond network: three helix types (H, G, I), two β types (E, B), two non-regular types (T, S), and unstructured coil (-).

Backbone torsions (φ/ψ). Backbone dihedral angles. Every residue except chain termini has a φ (preceding-C → N → Cα → C) and a ψ (N → Cα → C → next-N). They are reported in degrees following the IUPAC sign convention. Secondary structure is essentially a statement about which 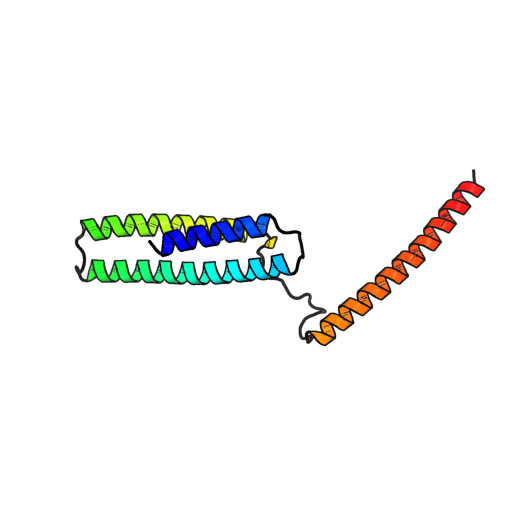(φ, ψ) basin each residue occupies.

Predicted aligned error. Predicted Aligned Error (PAE) is an AlphaFold confidence matrix: entry (i, j) is the expected error in the position of residue j, in ångströms, when the prediction is superimposed on the true structure at residue i. Low PAE within a block of residues means that block is internally rigid and well-predicted; high PAE between two blocks means their relative placement is uncertain even if each block individually is confident.

B-factor. B-factor (Debye–Waller factor) reflects atomic displacement in the crystal lattice. It is an experimental observable (units Å²), not a prediction; low values mean the atom is pinned down, high values mean it moves or is heterogeneous across the crystal.

Secondary structure (3-state, P-SEA). Three-state secondary structure (P-SEA) collapses the eight DSSP classes into helix (a), strand (b), and coil (c). P-SEA assigns these from Cα geometry alone — distances and angles — without requiring backbone oxygens, so it works on any Cα trace.

Sequence. Primary structure: the covalent order of the twenty standard amino acids along the backbone. Two proteins with the same sequence will (almost always) fold to the same structure; two with 30% identity often share a fold but not the details.

pLDDT. pLDDT is the predicted lDDT-Cα score: AlphaFold's confidence that the local environment of each residue (all inter-atomic distances within 15 Å) is correctly placed. It is a per-residue number between 0 and 100, with higher meaning more reliable.

InterPro / GO / CATH / organism. Functional annotations link the protein to curated databases. InterPro entries identify conserved domains and families by matching the sequence against member-database signatures (Pfam, PROSITE, CDD, …). Gene Ontology (GO) terms describe molecular function, biological process, and cellular component in a controlled vocabulary. CATH places the structure in a hierarchical fold classification (Class/Architecture/Topology/Homologous-superfamily). The organism is the source species.

Contact-map, Ramachandran, and PAE plots. Three diagnostic plots accompany the record. The Cα contact map visualizes the tertiary structure as a 2D adjacency matrix (8 Å cutoff, sequence-local contacts suppressed). The Ramachandran plot shows the distribution of backbone (φ, ψ) torsions, with points in the α and β basins reflecting secondary structure content. The PAE plot shows AlphaFold's inter-residue confidence as a color matrix.

mmCIF coordinates. The mmCIF table is the protein's shape written out atom by atom. For each backbone N, Cα, C, and carbonyl O, it records an (x, y, z) coordinate triple in Å plus the residue type, chain letter, and residue number.

Radius of gyration, Cα contacts, bounding box. Three whole-structure scalars: the radius of gyration (RMS distance of Cα from centroid, in Å), the count of Cα–Cα contacts (pairs closer than 8 Å and separated by more than four residues in sequence — i.e. tertiary, not local, contacts), and the bounding-box dimensions. Together they distinguish compact globular folds from extended fibres or disordered chains.

Foldseek 3Di. The Foldseek 3Di string encodes local tertiary geometry as a 20-letter alphabet — one character per residue — derived from the relative positions of nearby Cα atoms. Unlike the amino-acid sequence, 3Di is a direct function of the 3D structure, so two proteins with the same fold have similar 3Di strings even at low sequence identity.

Rendered structure images. Six rendered views show the 3D structure from the faces of a cube — i.e. along ±x, ±y, ±z. Rendering representation is drawn randomly per protein from cartoon (secondary-structure ribbons), sticks (backbone bonds), or molecular surface; coloring is either N→C rainbow (blue at the N-terminus through red at the C-terminus) or one color per chain.

Nearest PDB structures. The Foldseek neighbor list gives the closest experimentally determined structures in the PDB, ranked by structural alignment. TM-score near 1 means near-identical fold; near 0.3 means only rough topology match. This is how one finds what a novel AlphaFold prediction most resembles in the solved-structure universe.

Solv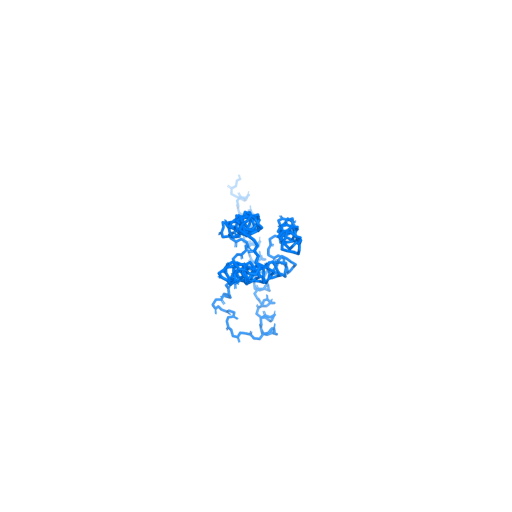ent-accessible surface area. SASA measures how much of the protein is reachable by solvent. It is computed by rolling a water-sized prob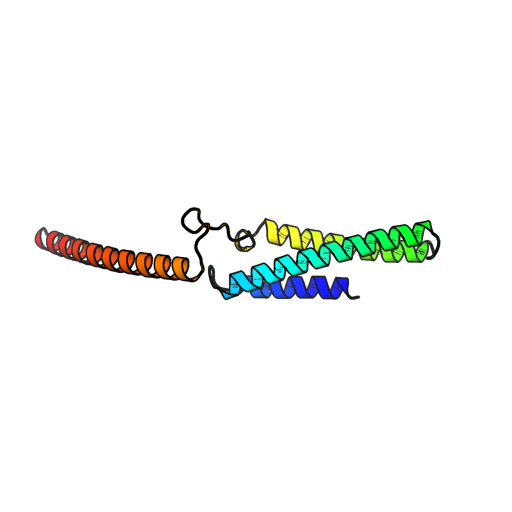e over the atomic surface and summing the exposed area (Å²). Per-residue SASA distinguishes core (buried, low SASA) from surface (exposed, high SASA) residues; total SASA is a whole-molecule size measure.